Protein AF-A0A1C5YZ96-F1 (afdb_monomer_lite)

Secondary structure (DSSP, 8-state):
-PPPGGGSBTTEEEEE-SSEEEE-TT-TT-EEETTEEEEEHHHHHT---B--------

Radius of gyration: 11.93 Å; chains: 1; bounding box: 22×24×40 Å

pLDDT: mean 88.25, std 15.05, range [42.91, 98.38]

Structure (mmCIF, N/CA/C/O backbone):
data_AF-A0A1C5YZ96-F1
#
_entry.id   AF-A0A1C5YZ96-F1
#
loop_
_ato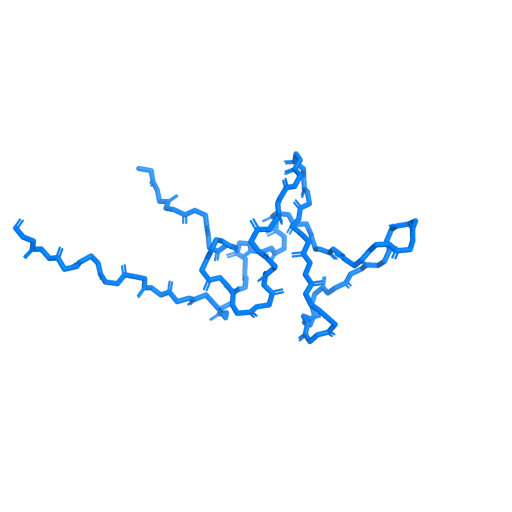m_site.group_PDB
_atom_site.id
_atom_site.type_symbol
_atom_site.label_atom_id
_atom_site.label_alt_id
_atom_site.label_comp_id
_atom_site.label_asym_id
_atom_site.label_entity_id
_atom_site.label_seq_id
_atom_site.pdbx_PDB_ins_code
_atom_site.Cartn_x
_atom_site.Cartn_y
_atom_site.Cartn_z
_atom_site.occupancy
_atom_site.B_iso_or_equiv
_atom_site.auth_seq_id
_atom_site.auth_comp_id
_atom_site.auth_asym_id
_atom_site.auth_atom_id
_atom_site.pdbx_PDB_model_num
ATOM 1 N N . MET A 1 1 ? 9.342 15.959 -11.887 1.00 50.22 1 MET A N 1
ATOM 2 C CA . MET A 1 1 ? 8.894 15.339 -10.617 1.00 50.22 1 MET A CA 1
ATOM 3 C C . MET A 1 1 ? 8.565 13.890 -10.915 1.00 50.22 1 MET A C 1
ATOM 5 O O . MET A 1 1 ? 7.654 13.658 -11.701 1.00 50.22 1 MET A O 1
ATOM 9 N N . ASP A 1 2 ? 9.302 12.937 -10.346 1.00 64.88 2 ASP A N 1
ATOM 10 C CA . ASP A 1 2 ? 9.030 11.515 -10.575 1.00 64.88 2 ASP A CA 1
ATOM 11 C C . ASP A 1 2 ? 7.614 11.146 -10.125 1.00 64.88 2 ASP A C 1
ATOM 13 O O . ASP A 1 2 ? 7.149 11.540 -9.048 1.00 64.88 2 ASP A O 1
ATOM 17 N N . MET A 1 3 ? 6.907 10.386 -10.960 1.00 77.06 3 MET A N 1
ATOM 18 C CA . MET A 1 3 ? 5.560 9.931 -10.644 1.00 77.06 3 MET A CA 1
ATOM 19 C C . MET A 1 3 ? 5.602 9.011 -9.413 1.00 77.06 3 MET A C 1
ATOM 21 O O . MET A 1 3 ? 6.446 8.114 -9.340 1.00 77.06 3 MET A O 1
ATOM 25 N N . PRO A 1 4 ? 4.699 9.172 -8.426 1.00 87.12 4 PRO A N 1
ATOM 26 C CA . PRO A 1 4 ? 4.734 8.321 -7.246 1.00 87.12 4 PRO A CA 1
ATOM 27 C C . PRO A 1 4 ? 4.511 6.845 -7.606 1.00 87.12 4 PRO A C 1
ATOM 29 O O . PRO A 1 4 ? 3.453 6.498 -8.127 1.00 87.12 4 PRO A O 1
ATOM 32 N N . LYS A 1 5 ? 5.466 5.971 -7.254 1.00 91.25 5 LYS A N 1
ATOM 33 C CA . LYS A 1 5 ? 5.466 4.520 -7.553 1.00 91.25 5 LYS A CA 1
ATOM 34 C C . LYS A 1 5 ? 4.152 3.798 -7.238 1.00 91.25 5 LYS A C 1
ATOM 36 O O . LYS A 1 5 ? 3.768 2.858 -7.919 1.00 91.25 5 LYS A O 1
ATOM 41 N N . TYR A 1 6 ? 3.424 4.233 -6.208 1.00 93.31 6 TYR A N 1
ATOM 42 C CA . TYR A 1 6 ? 2.131 3.636 -5.862 1.00 93.31 6 TYR A CA 1
ATOM 43 C C . TYR A 1 6 ? 1.037 3.846 -6.921 1.00 93.31 6 TYR A C 1
ATOM 45 O O . TYR A 1 6 ? 0.039 3.134 -6.877 1.00 93.31 6 TYR A O 1
ATOM 53 N N . LYS A 1 7 ? 1.186 4.797 -7.853 1.00 89.81 7 LYS A N 1
ATOM 54 C CA . LYS A 1 7 ? 0.216 5.015 -8.938 1.00 89.81 7 LYS A CA 1
ATOM 55 C C . LYS A 1 7 ? 0.234 3.897 -9.981 1.00 89.81 7 LYS A C 1
ATOM 57 O O . LYS A 1 7 ? -0.789 3.660 -10.603 1.00 89.81 7 LYS A O 1
ATOM 62 N N . THR A 1 8 ? 1.366 3.216 -10.149 1.00 91.56 8 THR A N 1
ATOM 63 C CA . THR A 1 8 ? 1.545 2.108 -11.104 1.00 91.56 8 THR A CA 1
ATOM 64 C C . THR A 1 8 ? 1.848 0.783 -10.400 1.00 91.56 8 THR A C 1
ATOM 66 O O . THR A 1 8 ? 2.296 -0.179 -11.011 1.00 91.56 8 THR A O 1
ATOM 69 N N . CYS A 1 9 ? 1.644 0.721 -9.082 1.00 94.38 9 CYS A N 1
ATOM 70 C CA . CYS A 1 9 ? 1.845 -0.490 -8.295 1.00 94.38 9 CYS A CA 1
ATOM 71 C C . CYS A 1 9 ? 0.669 -1.449 -8.472 1.00 94.38 9 CYS A C 1
ATOM 73 O O . CYS A 1 9 ? -0.457 -1.072 -8.158 1.00 94.38 9 CYS A O 1
ATOM 75 N N . LYS A 1 10 ? 0.938 -2.712 -8.829 1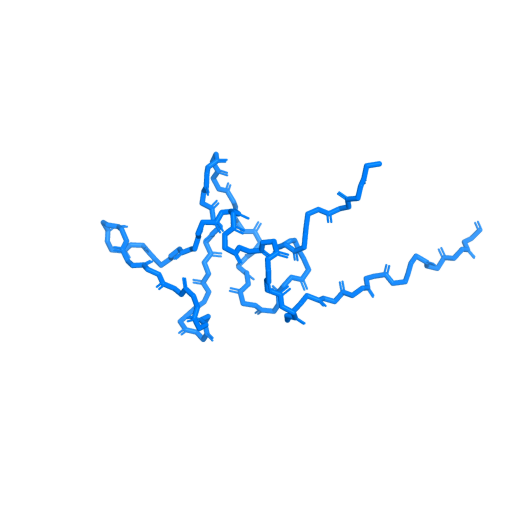.00 95.56 10 LYS A N 1
ATOM 76 C CA . LYS A 1 10 ? -0.095 -3.753 -9.015 1.00 95.56 10 LYS A CA 1
ATOM 77 C C . LYS A 1 10 ? -0.966 -4.028 -7.782 1.00 95.56 10 LYS A C 1
ATOM 79 O O . LYS A 1 10 ? -2.033 -4.614 -7.880 1.00 95.56 10 LYS A O 1
ATOM 84 N N . HIS A 1 11 ? -0.483 -3.652 -6.597 1.00 96.81 11 HIS A N 1
ATOM 85 C CA . HIS A 1 11 ? -1.214 -3.827 -5.340 1.00 96.81 11 HIS A CA 1
ATOM 86 C C . HIS A 1 11 ? -2.061 -2.607 -4.964 1.00 96.81 11 HIS A C 1
ATOM 88 O O . HIS A 1 11 ? -2.839 -2.673 -4.015 1.00 96.81 11 HIS A O 1
ATOM 94 N N . SER A 1 12 ? -1.852 -1.474 -5.632 1.00 95.94 12 SER A N 1
ATOM 95 C CA . SER A 1 12 ? -2.608 -0.250 -5.400 1.00 95.94 12 SER A CA 1
ATOM 96 C C . SER A 1 12 ? -3.974 -0.365 -6.054 1.00 95.94 12 SER A C 1
ATOM 98 O O . SER A 1 12 ? -4.082 -0.802 -7.191 1.00 95.94 12 SER A O 1
ATOM 100 N N . THR A 1 13 ? -5.005 0.108 -5.364 1.00 96.31 13 THR A N 1
ATOM 101 C CA . THR A 1 13 ? -6.352 0.253 -5.943 1.00 96.31 13 THR A CA 1
ATOM 102 C C . THR A 1 13 ? -6.488 1.521 -6.799 1.00 96.31 13 THR A C 1
ATOM 104 O O . THR A 1 13 ? -7.580 1.858 -7.245 1.00 96.31 13 THR A O 1
ATOM 107 N N . GLY A 1 14 ? -5.418 2.315 -6.931 1.00 93.62 14 GLY A N 1
ATOM 108 C CA . GLY A 1 14 ? -5.444 3.652 -7.536 1.00 93.62 14 GLY A CA 1
ATOM 109 C C . GLY A 1 14 ? -5.976 4.751 -6.606 1.00 93.62 14 GLY A C 1
ATOM 110 O O . GLY A 1 14 ? -5.618 5.919 -6.765 1.00 93.62 14 GLY A O 1
ATOM 111 N N . ARG A 1 15 ? -6.755 4.403 -5.573 1.00 95.94 15 ARG A N 1
ATOM 112 C CA . ARG A 1 15 ? -7.232 5.354 -4.560 1.00 95.94 15 ARG A CA 1
ATOM 113 C C . ARG A 1 15 ? -6.105 5.706 -3.592 1.00 95.94 15 ARG A C 1
ATOM 115 O O . ARG A 1 15 ? -5.388 4.835 -3.090 1.00 95.94 15 ARG A O 1
ATOM 122 N N . VAL A 1 16 ? -5.984 6.990 -3.257 1.00 95.25 16 VAL A N 1
ATOM 123 C CA . VAL A 1 16 ? -4.967 7.496 -2.322 1.00 95.25 16 VAL A CA 1
ATOM 124 C C . VAL A 1 16 ? -5.549 8.543 -1.381 1.00 95.25 16 VAL A C 1
ATOM 126 O O . VAL A 1 16 ? -6.324 9.401 -1.786 1.00 95.25 16 VAL A O 1
ATOM 129 N N . GLY A 1 17 ? -5.167 8.469 -0.109 1.00 93.50 17 GLY A N 1
ATOM 130 C CA . GLY A 1 17 ? -5.422 9.514 0.880 1.00 93.50 17 GLY A CA 1
ATOM 131 C C . GLY A 1 17 ? -4.219 10.447 1.039 1.00 93.50 17 GLY A C 1
ATOM 132 O O . GLY A 1 17 ? -3.234 10.377 0.294 1.00 93.50 17 GLY A O 1
ATOM 133 N N . LYS A 1 18 ? -4.256 11.301 2.071 1.00 94.25 18 LYS A N 1
ATOM 134 C CA . LYS A 1 18 ? -3.143 12.214 2.391 1.00 94.25 18 LYS A CA 1
ATOM 135 C C . LYS A 1 18 ? -1.840 11.445 2.649 1.00 94.25 18 LYS A C 1
ATOM 137 O O . LYS A 1 18 ? -0.834 11.725 1.999 1.00 94.25 18 LYS A O 1
ATOM 142 N N . LEU A 1 19 ? -1.888 10.426 3.513 1.00 93.81 19 LEU A N 1
ATOM 143 C CA . LEU A 1 19 ? -0.719 9.632 3.933 1.00 93.81 19 LEU A CA 1
ATOM 144 C C . LEU A 1 19 ? -0.776 8.151 3.528 1.00 93.81 19 LEU A C 1
ATOM 146 O O . LEU A 1 19 ? 0.252 7.471 3.542 1.00 93.81 19 LEU A O 1
ATOM 150 N N . ILE A 1 20 ? -1.956 7.661 3.148 1.00 96.12 20 ILE A N 1
ATOM 151 C CA . ILE A 1 20 ? -2.196 6.248 2.848 1.00 96.12 20 ILE A CA 1
ATOM 152 C C . ILE A 1 20 ? -2.459 6.012 1.361 1.00 96.12 20 ILE A C 1
ATOM 154 O O . ILE A 1 20 ? -2.941 6.890 0.645 1.00 96.12 20 ILE A O 1
ATOM 158 N N . VAL A 1 21 ? -2.157 4.801 0.920 1.00 97.88 21 VAL A N 1
ATOM 159 C CA . VAL A 1 21 ? -2.530 4.216 -0.367 1.00 97.88 21 VAL A CA 1
ATOM 160 C C . VAL A 1 21 ? -3.482 3.074 -0.050 1.00 97.88 21 VAL A C 1
ATOM 162 O O . VAL A 1 21 ? -3.151 2.233 0.784 1.00 97.88 21 VAL A O 1
ATOM 165 N N . TYR A 1 22 ? -4.653 3.045 -0.675 1.00 98.19 22 TYR A N 1
ATOM 166 C CA . TYR A 1 22 ? -5.593 1.938 -0.504 1.00 98.19 22 TYR A CA 1
ATOM 167 C C . TYR A 1 22 ? -5.132 0.772 -1.376 1.00 98.19 22 TYR A C 1
ATOM 169 O O . TYR A 1 22 ? -4.806 0.970 -2.552 1.00 98.19 22 TYR A O 1
ATOM 177 N N . VAL A 1 23 ? -5.069 -0.430 -0.808 1.00 98.25 23 VAL A N 1
ATOM 178 C CA . VAL A 1 23 ? -4.416 -1.581 -1.450 1.00 98.25 23 VAL A CA 1
ATOM 179 C C . VAL A 1 23 ? -5.313 -2.808 -1.478 1.00 98.25 23 VAL A C 1
ATOM 181 O O . VAL A 1 23 ? -6.204 -2.964 -0.646 1.00 98.25 23 VAL A O 1
ATOM 184 N N . HIS A 1 24 ? -5.045 -3.694 -2.429 1.00 97.88 24 HIS A N 1
ATOM 185 C CA . HIS A 1 24 ? -5.644 -5.020 -2.473 1.00 97.88 24 HIS A CA 1
ATOM 186 C C . HIS A 1 24 ? -5.086 -5.924 -1.352 1.00 97.88 24 HIS A C 1
ATOM 188 O O . HIS A 1 24 ? -3.958 -5.700 -0.895 1.00 97.88 24 HIS A O 1
ATOM 194 N N . PRO A 1 25 ? -5.817 -6.987 -0.951 1.00 97.75 25 PRO A N 1
ATOM 195 C CA . PRO A 1 25 ? -5.343 -7.980 0.025 1.00 97.75 25 PRO A CA 1
ATOM 196 C C . PRO A 1 25 ? -4.024 -8.668 -0.353 1.00 97.75 25 PRO A C 1
ATOM 1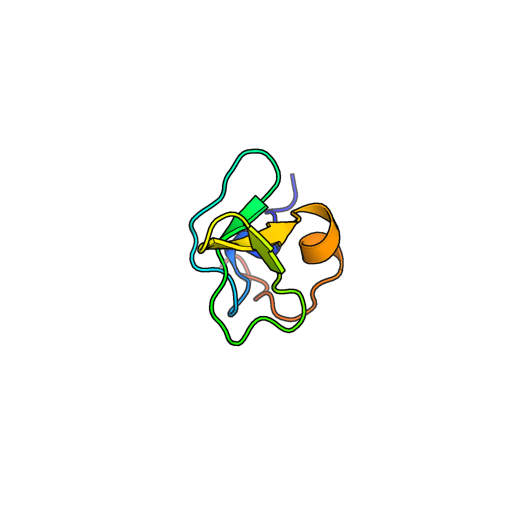98 O O . PRO A 1 25 ? -3.336 -9.210 0.500 1.00 97.75 25 PRO A O 1
ATOM 201 N N . THR A 1 26 ? -3.639 -8.622 -1.628 1.00 96.19 26 THR A N 1
ATOM 202 C CA . THR A 1 26 ? -2.376 -9.173 -2.136 1.00 96.19 26 THR A CA 1
ATOM 203 C C . THR A 1 26 ? -1.154 -8.305 -1.818 1.00 96.19 26 THR A C 1
ATOM 205 O O . THR A 1 26 ? -0.030 -8.687 -2.135 1.00 96.19 26 THR A O 1
ATOM 208 N N . CYS A 1 27 ? -1.329 -7.123 -1.214 1.00 97.25 27 CYS A N 1
ATOM 209 C CA . CYS A 1 27 ? -0.213 -6.243 -0.890 1.00 97.25 27 CYS A CA 1
ATOM 210 C C . CYS A 1 27 ? 0.609 -6.792 0.292 1.00 97.25 27 CYS A C 1
ATOM 212 O O . CYS A 1 27 ? 0.109 -6.808 1.415 1.00 97.25 27 CYS A O 1
ATOM 214 N N . PRO A 1 28 ? 1.911 -7.095 0.124 1.00 95.62 28 PRO A N 1
ATOM 215 C CA . PRO A 1 28 ? 2.743 -7.613 1.218 1.00 95.62 28 PRO A CA 1
ATOM 216 C C . PRO A 1 28 ? 3.024 -6.573 2.318 1.00 95.62 28 PRO A C 1
ATOM 218 O O . PRO A 1 28 ? 3.635 -6.882 3.333 1.00 95.62 28 PRO A O 1
ATOM 221 N N . ARG A 1 29 ? 2.628 -5.312 2.100 1.00 95.31 29 ARG A N 1
ATOM 222 C CA . ARG A 1 29 ? 2.794 -4.189 3.037 1.00 95.31 29 ARG A CA 1
ATOM 223 C C . ARG A 1 29 ? 1.453 -3.694 3.592 1.00 95.31 29 ARG A C 1
ATOM 225 O O . ARG A 1 29 ? 1.402 -2.578 4.116 1.00 95.31 29 ARG A O 1
ATOM 232 N N . LEU A 1 30 ? 0.379 -4.473 3.427 1.00 96.88 30 LEU A N 1
ATOM 233 C CA . LEU A 1 30 ? -0.954 -4.091 3.881 1.00 96.88 30 LEU A CA 1
ATOM 234 C C . LEU A 1 30 ? -1.002 -3.878 5.396 1.00 96.88 30 LEU A C 1
ATOM 236 O O . LEU A 1 30 ? -0.252 -4.452 6.183 1.00 96.88 30 LEU A O 1
ATOM 240 N N . SER A 1 31 ? -1.911 -3.016 5.805 1.00 97.38 31 SER A N 1
ATOM 241 C CA . SER A 1 31 ? -2.332 -2.788 7.176 1.00 97.38 31 SER A CA 1
ATOM 242 C C . SER A 1 31 ? -3.822 -2.470 7.140 1.00 97.38 31 SER A C 1
ATOM 244 O O . SER A 1 31 ? -4.310 -1.856 6.188 1.00 97.38 31 SER A O 1
ATOM 246 N N . MET A 1 32 ? -4.556 -2.893 8.163 1.00 97.31 32 MET A N 1
ATOM 247 C CA . MET A 1 32 ? -5.983 -2.619 8.270 1.00 97.31 32 MET A CA 1
ATOM 248 C C . MET A 1 32 ? -6.210 -1.478 9.261 1.00 97.31 32 MET A C 1
ATOM 250 O O . MET A 1 32 ? -5.838 -1.585 10.426 1.00 97.31 32 MET A O 1
ATOM 254 N N . ILE A 1 33 ? -6.817 -0.384 8.803 1.00 95.19 33 ILE A N 1
ATOM 255 C CA . ILE A 1 33 ? -7.186 0.763 9.642 1.00 95.19 33 ILE A CA 1
ATOM 256 C C . ILE A 1 33 ? -8.694 0.949 9.526 1.00 95.19 33 ILE A C 1
ATOM 258 O O . ILE A 1 33 ? -9.190 1.215 8.434 1.00 95.19 33 ILE A O 1
ATOM 262 N N . LYS A 1 34 ? -9.424 0.797 10.640 1.00 94.25 34 LYS A N 1
ATOM 263 C CA . LYS A 1 34 ? -10.896 0.918 10.690 1.00 94.25 34 LYS A CA 1
ATOM 264 C C . LYS A 1 34 ? -11.592 0.127 9.563 1.00 94.25 34 LYS A C 1
ATOM 266 O O . LYS A 1 34 ? -12.373 0.678 8.795 1.00 94.25 34 LYS A O 1
ATOM 271 N N . GLY A 1 35 ? -11.223 -1.147 9.406 1.00 96.38 35 GLY A N 1
ATOM 272 C CA . GLY A 1 35 ? -11.779 -2.037 8.375 1.00 96.38 35 GLY A CA 1
ATOM 273 C C . GLY A 1 35 ? -11.301 -1.769 6.943 1.00 96.38 35 GLY A C 1
ATOM 274 O O . GLY A 1 35 ? -11.740 -2.444 6.020 1.00 96.38 35 GLY A O 1
ATOM 275 N N . THR A 1 36 ? -10.391 -0.814 6.732 1.00 96.81 36 THR A N 1
ATOM 276 C CA . THR A 1 36 ? -9.888 -0.475 5.397 1.00 96.81 36 THR A CA 1
ATOM 277 C C . THR A 1 36 ? -8.453 -0.948 5.192 1.00 96.81 36 THR A C 1
ATOM 279 O O . THR A 1 36 ? -7.568 -0.639 5.993 1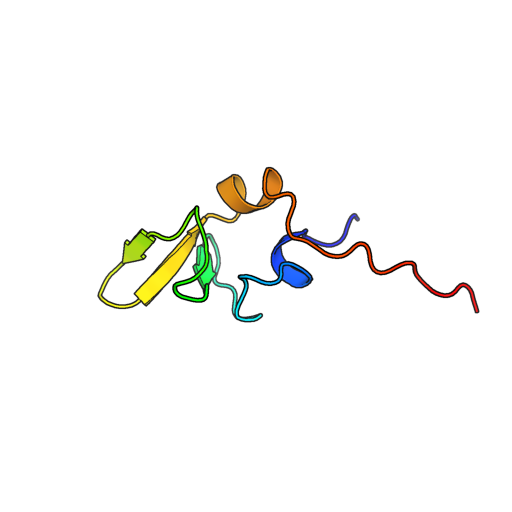.00 96.81 36 THR A O 1
ATOM 282 N N . LEU A 1 37 ? -8.210 -1.660 4.089 1.00 98.38 37 LEU A N 1
ATOM 283 C CA . LEU A 1 37 ? -6.880 -2.124 3.696 1.00 98.38 37 LEU A CA 1
ATOM 284 C C . LEU A 1 37 ? -6.069 -0.995 3.059 1.00 98.38 37 LEU A C 1
ATOM 286 O O . LEU A 1 37 ? -6.450 -0.406 2.043 1.00 98.38 37 LEU A O 1
ATOM 290 N N . CYS A 1 38 ? -4.921 -0.694 3.654 1.00 98.06 38 CYS A N 1
ATOM 291 C CA . CYS A 1 38 ? -4.052 0.380 3.202 1.00 98.06 38 CYS A CA 1
ATOM 292 C C . CYS A 1 38 ? -2.567 0.081 3.447 1.00 98.06 38 CYS A C 1
ATOM 294 O O . CYS A 1 38 ? -2.201 -0.786 4.230 1.00 98.06 38 CYS A O 1
ATOM 296 N N . SER A 1 39 ? -1.695 0.823 2.773 1.00 97.56 39 SER A N 1
ATOM 297 C CA . SER A 1 39 ? -0.264 0.934 3.071 1.00 97.56 39 SER A CA 1
ATOM 298 C C . SER A 1 39 ? 0.094 2.416 3.185 1.00 97.56 39 SER A C 1
ATOM 300 O O . SER A 1 39 ? -0.610 3.276 2.654 1.00 97.56 39 SER A O 1
ATOM 302 N N . SER A 1 40 ? 1.196 2.759 3.851 1.00 96.12 40 SER A N 1
ATOM 303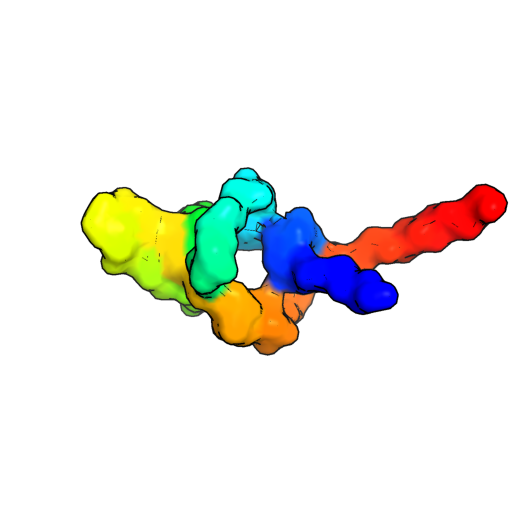 C CA . SER A 1 40 ? 1.662 4.149 3.885 1.00 96.12 40 SER A CA 1
ATOM 304 C C . SER A 1 40 ? 2.373 4.529 2.586 1.00 96.12 40 SER A C 1
ATOM 306 O O . SER A 1 40 ? 3.053 3.706 1.962 1.00 96.12 40 SER A O 1
ATOM 308 N N . LYS A 1 41 ? 2.286 5.808 2.198 1.00 95.12 41 LYS A N 1
ATOM 309 C CA . LYS A 1 41 ? 3.052 6.343 1.059 1.00 95.12 41 LYS A CA 1
ATOM 310 C C . LYS A 1 41 ? 4.559 6.143 1.227 1.00 95.12 41 LYS A C 1
ATOM 312 O O . LYS A 1 41 ? 5.240 5.947 0.228 1.00 95.12 41 LYS A O 1
ATOM 317 N N . ILE A 1 42 ? 5.058 6.167 2.465 1.00 94.12 42 ILE A N 1
ATOM 318 C CA . ILE A 1 42 ? 6.472 5.942 2.799 1.00 94.12 42 ILE A CA 1
ATOM 319 C C . ILE A 1 42 ? 6.873 4.510 2.430 1.00 94.12 42 ILE A C 1
ATOM 321 O O . ILE A 1 42 ? 7.760 4.328 1.603 1.00 94.12 42 ILE A O 1
ATOM 325 N N . ARG A 1 43 ? 6.141 3.502 2.925 1.00 94.75 43 ARG A N 1
ATOM 326 C CA . ARG A 1 43 ? 6.385 2.084 2.599 1.00 94.75 43 ARG A CA 1
ATOM 327 C C . ARG A 1 43 ? 6.264 1.799 1.101 1.00 94.75 43 ARG A C 1
ATOM 329 O O . ARG A 1 43 ? 6.971 0.950 0.562 1.00 94.75 43 ARG A O 1
ATOM 336 N N . CYS A 1 44 ? 5.385 2.517 0.403 1.00 94.50 44 CYS A N 1
ATOM 337 C CA . CYS A 1 44 ? 5.246 2.383 -1.044 1.00 94.50 44 CYS A CA 1
ATOM 338 C C . CYS A 1 44 ? 6.465 2.886 -1.840 1.00 94.50 44 CYS A C 1
ATOM 340 O O . CYS A 1 44 ? 6.629 2.445 -2.976 1.00 94.50 44 CYS A O 1
ATOM 342 N N . ARG A 1 45 ? 7.329 3.755 -1.288 1.00 90.88 45 ARG A N 1
ATOM 343 C CA . ARG A 1 45 ? 8.554 4.225 -1.979 1.00 90.88 45 ARG A CA 1
ATOM 344 C C . ARG A 1 45 ? 9.566 3.099 -2.205 1.00 90.88 45 ARG A C 1
ATOM 346 O O . ARG A 1 45 ? 10.263 3.091 -3.222 1.00 90.88 45 ARG A O 1
ATOM 353 N N . GLU A 1 46 ? 9.598 2.145 -1.281 1.00 90.69 46 GLU A N 1
ATOM 354 C CA . GLU A 1 46 ? 10.480 0.971 -1.290 1.00 90.69 46 GLU A CA 1
ATOM 355 C C . GLU A 1 46 ? 9.864 -0.234 -2.012 1.00 90.69 46 GLU A C 1
ATOM 357 O O . GLU A 1 46 ? 10.519 -1.256 -2.221 1.00 90.69 46 GLU A O 1
ATOM 362 N N . CYS A 1 47 ? 8.587 -0.143 -2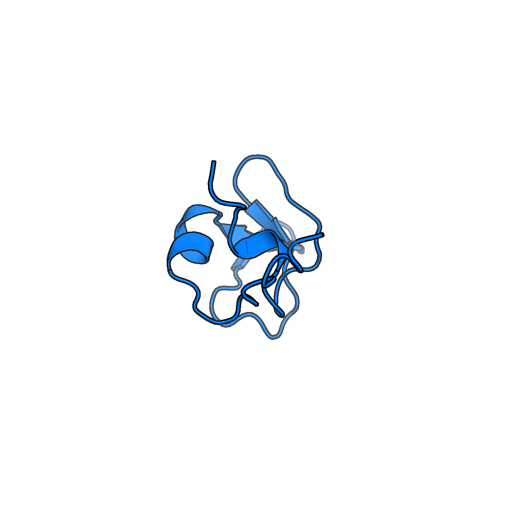.395 1.00 91.25 47 CYS A N 1
ATOM 363 C CA . CYS A 1 47 ? 7.943 -1.193 -3.166 1.00 91.25 47 CYS A CA 1
ATOM 364 C C . CYS A 1 47 ? 8.615 -1.313 -4.543 1.00 91.25 47 CYS A C 1
ATOM 366 O O . CYS A 1 47 ? 8.965 -0.308 -5.161 1.00 91.25 47 CYS A O 1
ATOM 368 N N . ARG A 1 48 ? 8.781 -2.549 -5.027 1.00 91.25 48 ARG A N 1
ATOM 369 C CA . ARG A 1 48 ? 9.351 -2.869 -6.350 1.00 91.25 48 ARG A CA 1
ATOM 370 C C . ARG A 1 48 ? 8.318 -3.427 -7.333 1.00 91.25 48 ARG A C 1
ATOM 372 O O . ARG A 1 48 ? 8.667 -3.795 -8.439 1.00 91.25 48 ARG A O 1
ATOM 379 N N . SER A 1 49 ? 7.049 -3.494 -6.934 1.00 93.38 49 SER A N 1
ATOM 380 C CA . SER A 1 49 ? 5.955 -4.036 -7.755 1.00 93.38 49 SER A CA 1
ATOM 381 C C . SER A 1 49 ? 5.215 -2.962 -8.557 1.00 93.38 49 SER A C 1
ATOM 383 O O . SER A 1 49 ? 4.022 -3.106 -8.816 1.00 93.38 49 SER A O 1
ATOM 385 N N . TRP A 1 50 ? 5.893 -1.853 -8.852 1.00 90.19 50 TRP A N 1
ATOM 386 C CA . TRP A 1 50 ? 5.379 -0.771 -9.682 1.00 90.19 50 TRP A CA 1
ATOM 387 C C . TRP A 1 50 ? 5.895 -0.927 -11.099 1.00 90.19 50 TRP A C 1
ATOM 389 O O . TRP A 1 50 ? 7.037 -1.328 -11.315 1.00 90.19 50 TRP A O 1
ATOM 399 N N . GLU A 1 51 ? 5.039 -0.604 -12.053 1.00 85.75 51 GLU A N 1
ATOM 400 C CA . GLU A 1 51 ? 5.398 -0.616 -13.458 1.00 85.75 51 GLU A CA 1
ATOM 401 C C . GLU A 1 51 ? 6.050 0.717 -13.813 1.00 85.75 51 GLU A C 1
ATOM 403 O O . GLU A 1 51 ? 5.512 1.795 -13.522 1.00 85.75 51 GLU A O 1
ATOM 408 N N . VAL A 1 52 ? 7.230 0.648 -14.431 1.00 73.75 52 VAL A N 1
ATOM 409 C CA . VAL A 1 52 ? 7.799 1.789 -15.143 1.00 73.75 52 VAL A CA 1
ATOM 410 C C . VAL A 1 52 ? 6.907 1.972 -16.363 1.00 73.75 52 VAL A C 1
ATOM 412 O O . VAL A 1 52 ? 7.014 1.205 -17.318 1.00 73.75 52 VAL A O 1
ATOM 415 N N . LYS A 1 53 ? 6.018 2.969 -16.353 1.00 61.62 53 LYS A N 1
ATOM 416 C CA . LYS A 1 53 ? 5.481 3.453 -17.624 1.00 61.62 53 LYS A CA 1
ATOM 417 C C . LYS A 1 53 ? 6.674 4.031 -18.377 1.00 61.62 53 LYS A C 1
ATOM 419 O O . LYS A 1 53 ? 7.144 5.115 -18.037 1.00 61.62 53 LYS A O 1
ATOM 424 N N . LYS A 1 54 ? 7.224 3.263 -19.322 1.00 50.94 54 LYS A N 1
ATOM 425 C CA . LYS A 1 54 ? 8.046 3.836 -20.383 1.00 50.94 54 LYS A CA 1
ATOM 426 C C . LYS A 1 54 ? 7.117 4.829 -21.060 1.00 50.94 54 LYS A C 1
ATOM 428 O O . LYS A 1 54 ? 6.101 4.420 -21.609 1.00 50.94 54 LYS A O 1
ATOM 433 N N . TYR A 1 55 ? 7.384 6.116 -20.884 1.00 52.81 55 TYR A N 1
ATOM 434 C CA . TYR A 1 55 ? 6.740 7.112 -21.716 1.00 52.81 55 TYR A CA 1
ATOM 435 C C . TYR A 1 55 ? 7.142 6.751 -23.145 1.00 52.81 55 TYR A C 1
ATOM 437 O O . TYR A 1 55 ? 8.334 6.722 -23.454 1.00 52.81 55 TYR A O 1
ATOM 445 N N . GLU A 1 56 ? 6.165 6.344 -23.952 1.00 49.72 56 GLU A N 1
ATOM 446 C CA . GLU A 1 56 ? 6.311 6.400 -25.398 1.00 49.72 56 GLU A CA 1
ATOM 447 C C . GLU A 1 56 ? 6.610 7.867 -25.706 1.00 49.72 56 GLU A C 1
ATOM 449 O O . GLU A 1 56 ? 5.893 8.771 -25.274 1.00 49.72 56 GLU A O 1
ATOM 454 N N . ILE A 1 57 ? 7.796 8.084 -26.266 1.00 49.38 57 ILE A N 1
ATOM 455 C CA . ILE A 1 57 ? 8.233 9.380 -26.755 1.00 49.38 57 ILE A CA 1
ATOM 456 C C . ILE A 1 57 ? 7.458 9.555 -28.060 1.00 49.38 57 ILE A C 1
ATOM 458 O O . ILE A 1 57 ? 7.800 8.891 -29.037 1.00 49.38 57 ILE A O 1
ATOM 462 N N . ASP A 1 58 ? 6.400 10.363 -28.032 1.00 42.91 58 ASP A N 1
ATOM 463 C CA . ASP A 1 58 ? 5.906 11.042 -29.234 1.00 42.91 58 ASP A CA 1
ATOM 464 C C . ASP A 1 58 ? 6.773 12.282 -29.495 1.00 42.91 58 ASP A C 1
ATOM 466 O O . ASP A 1 58 ? 7.045 13.029 -28.519 1.00 42.91 58 ASP A O 1
#

Foldseek 3Di:
DDDQQLCQAPQFPNDDDPFWTFGDPPDPQWDADPNTTIHGSVVSNPDPRGDDPPPPDD

Sequence (58 aa):
MDMPKYKTCKHSTGRVGKLIVYVHPTCPRLSMIKGTLCSSKIRCRECRSWEVKKYEID